Protein AF-A0A8T6SDH5-F1 (afdb_monomer_lite)

Radius of gyration: 13.96 Å; chains: 1; bounding box: 34×24×32 Å

pLDDT: mean 89.26, std 7.51, range [55.16, 95.69]

Sequence (61 aa):
APFRYVYKNDIMYLHFANYGRKMKLLEKDNRVCIEIENYRPDMSEYNFVLLRGSIDIVKDA

Secondary structure (DSSP, 8-state):
-PPEEEEETTEEEEE--S-SHHHHHHHH--EEEEEEEEE-TTSS-EEEEEEEEE-------

Foldseek 3Di:
DDWDWDQDPNDIDTDDDCDDPVVVVCVVPQWDKDKDWDADPVRPDIDIDIDTDGDDDDDDD

Structure (mmCIF, N/CA/C/O backbone):
data_AF-A0A8T6SDH5-F1
#
_entry.id   AF-A0A8T6SDH5-F1
#
loop_
_atom_site.group_PDB
_atom_site.id
_atom_site.type_symbol
_atom_site.label_atom_id
_atom_site.label_alt_id
_atom_site.label_comp_id
_atom_site.label_asym_id
_atom_site.label_entity_id
_atom_site.label_seq_id
_atom_sit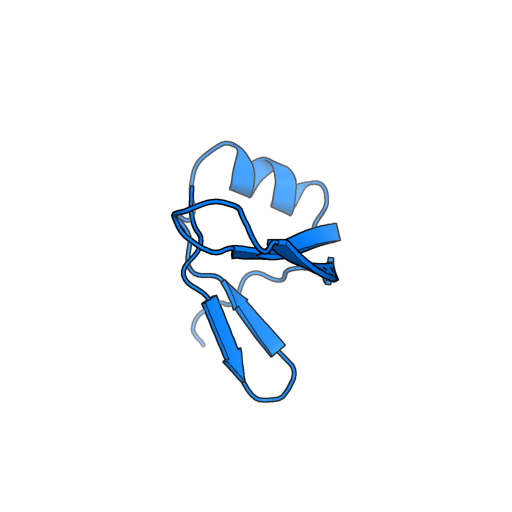e.pdbx_PDB_ins_code
_atom_site.Cartn_x
_atom_site.Cartn_y
_atom_site.Cartn_z
_atom_site.occupancy
_atom_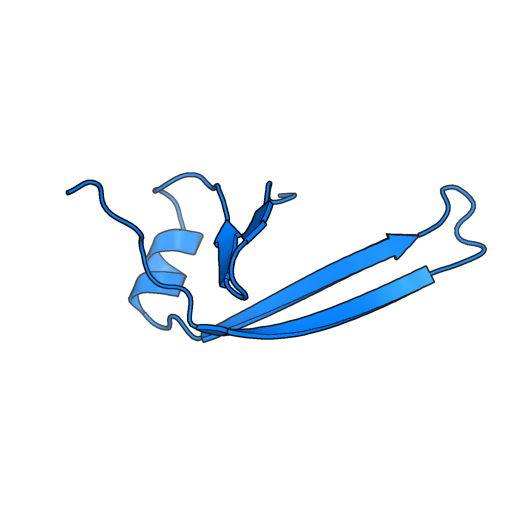site.B_iso_or_equiv
_atom_site.auth_seq_id
_atom_site.auth_comp_id
_atom_site.auth_asym_id
_atom_site.auth_atom_id
_atom_site.pdbx_PDB_model_num
ATOM 1 N N . ALA A 1 1 ? 6.302 -0.436 3.131 1.00 55.16 1 ALA A N 1
ATOM 2 C CA . ALA A 1 1 ? 6.329 -1.897 2.944 1.00 55.16 1 ALA A CA 1
ATOM 3 C C . ALA A 1 1 ? 5.483 -2.210 1.723 1.00 55.16 1 ALA A C 1
ATOM 5 O O . ALA A 1 1 ? 4.341 -1.753 1.712 1.00 55.16 1 ALA A O 1
ATOM 6 N N . PRO A 1 2 ? 6.051 -2.891 0.717 1.00 64.06 2 PRO A N 1
ATOM 7 C CA . PRO A 1 2 ? 5.316 -3.319 -0.466 1.00 64.06 2 PRO A CA 1
ATOM 8 C C . PRO A 1 2 ? 4.179 -4.251 -0.044 1.00 64.06 2 PRO A C 1
ATOM 10 O O . PRO A 1 2 ? 4.363 -5.112 0.819 1.00 64.06 2 PRO A O 1
ATOM 13 N N . PHE A 1 3 ? 2.996 -4.044 -0.610 1.00 74.31 3 PHE A N 1
ATOM 14 C CA . PHE A 1 3 ? 1.829 -4.871 -0.333 1.00 74.31 3 PHE A CA 1
ATOM 15 C C . PHE A 1 3 ? 1.686 -5.913 -1.429 1.00 74.31 3 PHE A C 1
ATOM 17 O O . PHE A 1 3 ? 1.668 -5.576 -2.611 1.00 74.31 3 PHE A O 1
ATOM 24 N N . ARG A 1 4 ? 1.549 -7.183 -1.042 1.00 86.06 4 ARG A N 1
ATOM 25 C CA . ARG A 1 4 ? 1.037 -8.175 -1.984 1.00 86.06 4 ARG A CA 1
ATOM 26 C C . ARG A 1 4 ? -0.446 -7.900 -2.160 1.00 86.06 4 ARG A C 1
ATOM 28 O O . ARG A 1 4 ? -1.167 -7.775 -1.169 1.00 86.06 4 ARG A O 1
ATOM 35 N N . TYR A 1 5 ? -0.874 -7.814 -3.409 1.00 91.31 5 TYR A N 1
ATOM 36 C CA . TYR A 1 5 ? -2.267 -7.610 -3.747 1.00 91.31 5 TYR A CA 1
ATOM 37 C C . TYR A 1 5 ? -2.721 -8.605 -4.809 1.00 91.31 5 TYR A C 1
ATOM 39 O O . TYR A 1 5 ? -1.910 -9.150 -5.557 1.00 91.31 5 TYR A O 1
ATOM 47 N N . VAL A 1 6 ? -4.027 -8.843 -4.848 1.00 93.31 6 VAL A N 1
ATOM 48 C CA . VAL A 1 6 ? -4.703 -9.589 -5.910 1.00 93.31 6 VAL A CA 1
ATOM 49 C C . VAL A 1 6 ? -5.881 -8.749 -6.373 1.00 93.31 6 VAL A C 1
ATOM 51 O O . VAL A 1 6 ? -6.641 -8.251 -5.547 1.00 93.31 6 VAL A O 1
ATOM 54 N N . TYR A 1 7 ? -6.037 -8.598 -7.683 1.00 91.31 7 TYR A N 1
ATOM 55 C CA . TYR A 1 7 ? -7.217 -7.984 -8.277 1.00 91.31 7 TYR A CA 1
ATOM 56 C C . TYR A 1 7 ? -8.120 -9.082 -8.845 1.00 91.31 7 TYR A C 1
ATOM 58 O O . TYR A 1 7 ? -7.671 -9.886 -9.663 1.00 91.31 7 TYR A O 1
ATOM 66 N N . LYS A 1 8 ? -9.365 -9.166 -8.365 1.00 93.88 8 LYS A N 1
ATOM 67 C CA . LYS A 1 8 ? -10.337 -10.194 -8.761 1.00 93.88 8 LYS A CA 1
ATOM 68 C C . LYS A 1 8 ? -11.757 -9.653 -8.635 1.00 93.88 8 LYS A C 1
ATOM 70 O O . LYS A 1 8 ? -12.097 -9.105 -7.593 1.00 93.88 8 LYS A O 1
ATOM 75 N N . ASN A 1 9 ? -12.593 -9.892 -9.649 1.00 93.88 9 ASN A N 1
ATOM 76 C CA . ASN A 1 9 ? -14.006 -9.486 -9.670 1.00 93.88 9 ASN A CA 1
ATOM 77 C C . ASN A 1 9 ? -14.188 -8.002 -9.302 1.00 93.88 9 ASN A C 1
ATOM 79 O O . ASN A 1 9 ? -14.982 -7.676 -8.426 1.00 93.88 9 ASN A O 1
ATOM 83 N N . ASP A 1 10 ? -13.370 -7.136 -9.903 1.00 90.00 10 ASP A N 1
ATOM 84 C CA . ASP A 1 10 ? -13.346 -5.689 -9.658 1.00 90.00 10 ASP A CA 1
ATOM 85 C C . ASP A 1 10 ? -12.988 -5.253 -8.226 1.00 90.00 10 ASP A C 1
ATOM 87 O O . ASP A 1 10 ? -13.053 -4.070 -7.894 1.00 90.00 10 ASP A O 1
ATOM 91 N N . ILE A 1 11 ? -12.524 -6.186 -7.388 1.00 91.38 11 ILE A N 1
ATOM 92 C CA . ILE A 1 11 ? -12.093 -5.937 -6.012 1.00 91.38 11 ILE A CA 1
ATOM 93 C C . ILE A 1 11 ? -10.583 -6.152 -5.896 1.00 91.38 11 ILE A C 1
ATOM 95 O O . ILE A 1 11 ? -10.017 -7.134 -6.387 1.00 91.38 11 ILE A O 1
ATOM 99 N N . MET A 1 12 ? -9.919 -5.226 -5.206 1.00 91.94 12 MET A N 1
ATOM 100 C CA . MET A 1 12 ? -8.513 -5.341 -4.837 1.00 91.94 12 MET A CA 1
ATOM 101 C C . MET A 1 12 ? -8.379 -5.870 -3.410 1.00 91.94 12 MET A C 1
ATOM 103 O O . MET A 1 12 ? -8.799 -5.225 -2.454 1.00 91.94 12 MET A O 1
ATOM 107 N N . TYR A 1 13 ? -7.739 -7.023 -3.267 1.00 92.06 13 TYR A N 1
ATOM 108 C CA . TYR A 1 13 ? -7.420 -7.633 -1.983 1.00 92.06 13 TYR A CA 1
ATOM 109 C C . TYR A 1 13 ? -5.978 -7.324 -1.617 1.00 92.06 13 TYR A C 1
ATOM 111 O O . TYR A 1 13 ? -5.073 -7.554 -2.417 1.00 92.06 13 TYR A O 1
ATOM 119 N N . LEU A 1 14 ? -5.760 -6.835 -0.400 1.00 90.19 14 LEU A N 1
ATOM 120 C CA . LEU A 1 14 ? -4.441 -6.508 0.129 1.00 90.19 14 LEU A CA 1
ATOM 121 C C . LEU A 1 14 ? -4.090 -7.479 1.251 1.00 90.19 14 LEU A C 1
ATOM 123 O O . LEU A 1 14 ? -4.862 -7.644 2.192 1.00 90.19 14 LEU A O 1
ATOM 127 N N . HIS A 1 15 ? -2.903 -8.078 1.187 1.00 88.62 15 HIS A N 1
ATOM 128 C CA . HIS A 1 15 ? -2.386 -8.910 2.267 1.00 88.62 15 HIS A CA 1
ATOM 129 C C . HIS A 1 15 ? -1.339 -8.142 3.078 1.00 88.62 15 HIS A C 1
ATOM 131 O O . HIS A 1 15 ? -0.283 -7.762 2.560 1.00 88.62 15 HIS A O 1
ATOM 137 N N . PHE A 1 16 ? -1.620 -7.928 4.362 1.00 84.19 16 PHE A N 1
ATOM 138 C CA . PHE A 1 16 ? -0.711 -7.264 5.291 1.00 84.19 16 PHE A CA 1
ATOM 139 C C . PHE A 1 16 ? -0.909 -7.752 6.726 1.00 84.19 16 PHE A C 1
ATOM 141 O O . PHE A 1 16 ? -1.917 -8.367 7.059 1.00 84.19 16 PHE A O 1
ATOM 148 N N . ALA A 1 17 ? 0.086 -7.478 7.573 1.00 85.12 17 ALA A N 1
ATOM 149 C CA . ALA A 1 17 ? 0.033 -7.819 8.987 1.00 85.12 17 ALA A CA 1
ATOM 150 C C . ALA A 1 17 ? -1.193 -7.182 9.659 1.00 85.12 17 ALA A C 1
ATOM 152 O O . ALA A 1 17 ? -1.417 -5.977 9.541 1.00 85.12 17 ALA A O 1
ATOM 153 N N . ASN A 1 18 ? -1.933 -7.983 10.423 1.00 83.50 18 ASN A N 1
ATOM 154 C CA . ASN A 1 18 ? -3.122 -7.572 11.172 1.00 83.50 18 ASN A CA 1
ATOM 155 C C . ASN A 1 18 ? -2.796 -6.813 12.476 1.00 83.50 18 ASN A C 1
ATOM 157 O O . ASN A 1 18 ? -3.630 -6.733 13.375 1.00 83.50 18 ASN A O 1
ATOM 161 N N . TYR A 1 19 ? -1.593 -6.249 12.598 1.00 83.19 19 TYR A N 1
ATOM 162 C CA . TYR A 1 19 ? -1.145 -5.498 13.767 1.00 83.19 19 TYR A CA 1
ATOM 163 C C . TYR A 1 19 ? -0.342 -4.253 13.374 1.00 83.19 19 TYR A C 1
ATOM 165 O O . TYR A 1 19 ? 0.096 -4.069 12.237 1.00 83.19 19 TYR A O 1
ATOM 173 N N . GLY A 1 20 ? -0.124 -3.375 14.353 1.00 86.31 20 GLY A N 1
ATOM 174 C CA . GLY A 1 20 ? 0.676 -2.162 14.201 1.00 86.31 20 GLY A CA 1
ATOM 175 C C . GLY A 1 20 ? -0.145 -0.911 13.886 1.00 86.31 20 GLY A C 1
ATOM 176 O O . GLY A 1 20 ? -1.375 -0.912 13.867 1.00 86.31 20 GLY A O 1
ATOM 177 N N . ARG A 1 21 ? 0.558 0.207 13.663 1.00 87.19 21 ARG A N 1
ATOM 178 C CA . ARG A 1 21 ? -0.056 1.539 13.505 1.00 87.19 21 ARG A CA 1
ATOM 179 C C . ARG A 1 21 ? -1.050 1.608 12.342 1.00 87.19 21 ARG A C 1
ATOM 181 O O . ARG A 1 21 ? -2.016 2.353 12.436 1.00 87.19 21 ARG A O 1
ATOM 188 N N . LYS A 1 22 ? -0.824 0.839 11.271 1.00 82.25 22 LYS A N 1
ATOM 189 C CA . LYS A 1 22 ? -1.699 0.826 10.089 1.00 82.25 22 LYS A CA 1
ATOM 190 C C . LYS A 1 22 ? -3.103 0.325 10.413 1.00 82.25 22 LYS A C 1
ATOM 192 O O . LYS A 1 22 ? -4.052 0.963 9.984 1.00 82.25 22 LYS A O 1
ATOM 197 N N . MET A 1 23 ? -3.233 -0.728 11.222 1.00 87.44 23 MET A N 1
ATOM 198 C CA . MET A 1 23 ? -4.548 -1.230 11.637 1.00 87.44 23 MET A CA 1
ATOM 199 C C . MET A 1 23 ? -5.333 -0.173 12.406 1.00 87.44 23 MET A C 1
ATOM 201 O O . MET A 1 23 ? -6.458 0.131 12.040 1.00 87.44 23 MET A O 1
ATOM 205 N N . LYS A 1 24 ? -4.690 0.491 13.375 1.00 88.81 24 LYS A N 1
ATOM 206 C CA . LYS A 1 24 ? -5.312 1.584 14.143 1.00 88.81 24 LYS A CA 1
ATOM 207 C C . LYS A 1 24 ? -5.757 2.758 13.264 1.00 88.81 24 LYS A C 1
ATOM 209 O O . LYS A 1 24 ? -6.710 3.452 13.598 1.00 88.81 24 LYS A O 1
ATOM 214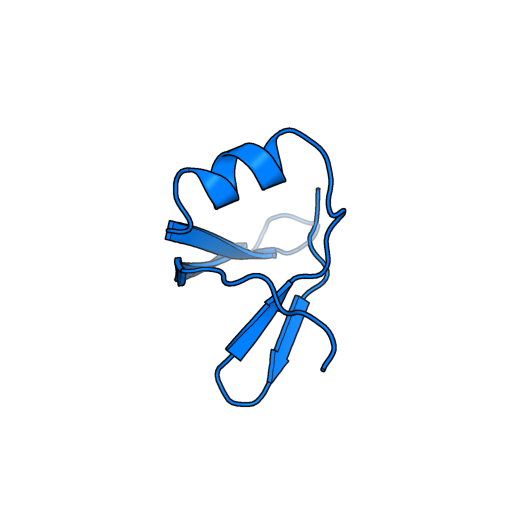 N N . LEU A 1 25 ? -5.034 3.027 12.173 1.00 87.31 25 LEU A N 1
ATOM 215 C CA . LEU A 1 25 ? -5.416 4.061 11.209 1.00 87.31 25 LEU A CA 1
ATOM 216 C C . LEU A 1 25 ? -6.635 3.627 10.390 1.00 87.31 25 LEU A C 1
ATOM 218 O O . LEU A 1 25 ? -7.561 4.419 10.274 1.00 87.31 25 LEU A O 1
ATOM 222 N N . LEU A 1 26 ? -6.659 2.382 9.904 1.00 87.56 26 LEU A N 1
ATOM 223 C CA . LEU A 1 26 ? -7.792 1.822 9.157 1.00 87.56 26 LEU A CA 1
ATOM 224 C C . LEU A 1 26 ? -9.065 1.716 10.008 1.00 87.56 26 LEU A C 1
ATOM 226 O O . LEU A 1 26 ? -10.153 1.967 9.507 1.00 87.56 26 LEU A O 1
ATOM 230 N N . GLU A 1 27 ? -8.934 1.396 11.299 1.00 87.50 27 GLU A N 1
ATOM 231 C CA . GLU A 1 27 ? -10.049 1.393 12.259 1.00 87.50 27 GLU A CA 1
ATOM 232 C C . GLU A 1 27 ? -10.643 2.791 12.474 1.00 87.50 27 GLU A C 1
ATOM 234 O O . GLU A 1 27 ? -11.833 2.925 12.750 1.00 87.50 27 GLU A O 1
ATOM 239 N N . LYS A 1 28 ? -9.817 3.840 12.366 1.00 92.19 28 LYS A N 1
ATOM 240 C CA . LYS A 1 28 ? -10.251 5.231 12.538 1.00 92.19 28 LYS A CA 1
ATOM 241 C C . LYS A 1 28 ? -10.850 5.814 11.257 1.00 92.19 28 LYS A C 1
ATOM 243 O O . LYS A 1 28 ? -11.795 6.595 11.332 1.00 92.19 28 LYS A O 1
ATOM 248 N N . ASP A 1 29 ? -10.255 5.502 10.112 1.00 93.25 29 ASP A N 1
ATOM 249 C CA . ASP A 1 29 ? -10.680 5.963 8.794 1.00 93.25 29 ASP A CA 1
ATOM 250 C C . ASP A 1 29 ? -10.256 4.931 7.748 1.00 93.25 29 ASP A C 1
ATOM 252 O O . ASP A 1 29 ? -9.065 4.715 7.507 1.00 93.25 29 ASP A O 1
ATOM 256 N N . ASN A 1 30 ? -11.239 4.283 7.131 1.00 92.31 30 ASN A N 1
ATOM 257 C CA . ASN A 1 30 ? -10.998 3.226 6.159 1.00 92.31 30 ASN A CA 1
ATOM 258 C C . ASN A 1 30 ? -10.805 3.755 4.731 1.00 92.31 30 ASN A C 1
ATOM 260 O O . ASN A 1 30 ? -10.585 2.957 3.817 1.00 92.31 30 ASN A O 1
ATOM 264 N N . ARG A 1 31 ? -10.880 5.076 4.521 1.00 94.88 31 ARG A N 1
ATOM 265 C CA . ARG A 1 31 ? -10.615 5.697 3.222 1.00 94.88 31 ARG A CA 1
ATOM 266 C C . ARG A 1 31 ? -9.127 5.641 2.928 1.00 94.88 31 ARG A C 1
ATOM 268 O O . ARG A 1 31 ? -8.296 6.099 3.711 1.00 94.88 31 ARG A O 1
ATOM 275 N N . VAL A 1 32 ? -8.792 5.117 1.759 1.00 91.62 32 VAL A N 1
ATOM 276 C CA . VAL A 1 32 ? -7.411 4.930 1.332 1.00 91.62 32 VAL A CA 1
ATOM 277 C C . VAL A 1 32 ? -7.176 5.437 -0.080 1.00 91.62 32 VAL A C 1
ATOM 279 O O . VAL A 1 32 ? -8.082 5.534 -0.910 1.00 91.62 32 VAL A O 1
ATOM 282 N N . CYS A 1 33 ? -5.909 5.736 -0.341 1.00 92.69 33 CYS A N 1
ATOM 283 C CA . CYS A 1 33 ? -5.373 5.974 -1.666 1.00 92.69 33 CYS A CA 1
ATOM 284 C C . CYS A 1 33 ? -4.253 4.956 -1.884 1.00 92.69 33 CYS A C 1
ATOM 286 O O . CYS A 1 33 ? -3.301 4.912 -1.102 1.00 92.69 33 CYS A O 1
ATOM 288 N N . ILE A 1 34 ? -4.401 4.114 -2.900 1.00 91.12 34 ILE A N 1
ATOM 289 C CA . ILE A 1 34 ? -3.426 3.092 -3.274 1.00 91.12 34 ILE A CA 1
ATOM 290 C C . ILE A 1 34 ? -2.741 3.566 -4.546 1.00 91.12 34 ILE A C 1
ATOM 292 O O . ILE A 1 34 ? -3.405 3.873 -5.535 1.00 91.12 34 ILE A O 1
ATOM 296 N N . GLU A 1 35 ? -1.417 3.619 -4.504 1.00 93.44 35 GLU A N 1
ATOM 297 C CA . GLU A 1 35 ? -0.579 3.874 -5.667 1.00 93.44 35 GLU A CA 1
ATOM 298 C C . GLU A 1 35 ? -0.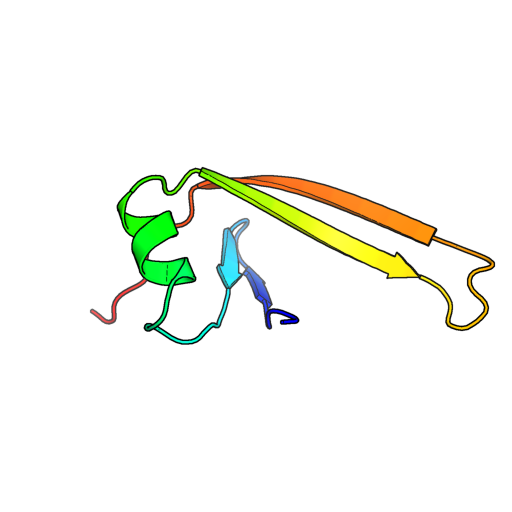020 2.550 -6.178 1.00 93.44 35 GLU A C 1
ATOM 300 O O . GLU A 1 35 ? 0.505 1.747 -5.401 1.00 93.44 35 GLU A O 1
ATOM 305 N N . ILE A 1 36 ? -0.164 2.318 -7.480 1.00 91.56 36 ILE A N 1
ATOM 306 C CA . ILE A 1 36 ? 0.516 1.232 -8.182 1.00 91.56 36 ILE A CA 1
ATOM 307 C C . ILE A 1 36 ? 1.436 1.888 -9.193 1.00 91.56 36 ILE A C 1
ATOM 309 O O . ILE A 1 36 ? 0.970 2.534 -10.131 1.00 91.56 36 ILE A O 1
ATOM 313 N N . GLU A 1 37 ? 2.733 1.713 -8.982 1.00 93.12 37 GLU A N 1
ATOM 314 C CA . GLU A 1 37 ? 3.783 2.260 -9.828 1.00 93.12 37 GLU A CA 1
ATOM 315 C C . GLU A 1 37 ? 4.434 1.170 -10.682 1.00 93.12 37 GLU A C 1
ATOM 317 O O . GLU A 1 37 ? 4.557 0.010 -10.280 1.00 93.12 37 GLU A O 1
ATOM 322 N N . ASN A 1 38 ? 4.860 1.568 -11.874 1.00 93.44 38 ASN A N 1
ATOM 323 C CA . ASN A 1 38 ? 5.704 0.795 -12.763 1.00 93.44 38 ASN A CA 1
ATOM 324 C C . ASN A 1 38 ? 6.846 1.694 -13.235 1.00 93.44 38 ASN A C 1
ATOM 326 O O . ASN A 1 38 ? 6.609 2.724 -13.872 1.00 93.44 38 ASN A O 1
ATOM 330 N N . TYR A 1 39 ? 8.075 1.291 -12.938 1.00 94.50 39 TYR A N 1
ATOM 331 C CA . TYR A 1 39 ? 9.273 2.030 -13.306 1.00 94.50 39 TYR A CA 1
ATOM 332 C C . TYR A 1 39 ? 10.337 1.093 -13.866 1.00 94.50 39 TYR A C 1
ATOM 334 O O . TYR A 1 39 ? 10.421 -0.082 -13.495 1.00 94.50 39 TYR A O 1
ATOM 342 N N . ARG A 1 40 ? 11.175 1.616 -14.762 1.00 95.69 40 ARG A N 1
ATOM 343 C CA . ARG A 1 40 ? 12.366 0.896 -15.223 1.00 95.69 40 ARG A CA 1
ATOM 344 C C . ARG A 1 40 ? 13.489 1.017 -14.193 1.00 95.69 40 ARG A C 1
ATOM 346 O O . ARG A 1 40 ? 13.628 2.077 -13.590 1.00 95.69 40 ARG A O 1
ATOM 353 N N . PRO A 1 41 ? 14.351 -0.002 -14.018 1.00 93.50 41 PRO A N 1
ATOM 354 C CA . PRO A 1 41 ? 15.480 0.081 -13.085 1.00 93.50 41 PRO A CA 1
ATOM 355 C C . PRO A 1 41 ? 16.436 1.250 -13.365 1.00 93.50 41 PRO A C 1
ATOM 357 O O . PRO A 1 41 ? 17.076 1.753 -12.448 1.00 93.50 41 PRO A O 1
ATOM 360 N N . ASP A 1 42 ? 16.516 1.679 -14.628 1.00 95.50 42 ASP A N 1
ATOM 361 C CA . ASP A 1 42 ? 17.297 2.832 -15.090 1.00 95.50 42 ASP A CA 1
ATOM 362 C C . ASP A 1 42 ? 16.567 4.183 -14.926 1.00 95.50 42 ASP A C 1
ATOM 364 O O . ASP A 1 42 ? 17.110 5.218 -15.303 1.00 95.50 42 ASP A O 1
ATOM 368 N N . MET A 1 43 ? 15.348 4.182 -14.370 1.00 90.62 43 MET A N 1
ATOM 369 C CA . MET A 1 43 ? 14.473 5.344 -14.158 1.00 90.62 43 MET A CA 1
ATOM 370 C C . MET A 1 43 ? 14.119 6.138 -15.424 1.00 90.62 43 MET A C 1
ATOM 372 O O . MET A 1 43 ? 13.595 7.246 -15.331 1.00 90.62 43 MET A O 1
ATOM 376 N N . SER A 1 44 ? 14.365 5.586 -16.613 1.00 95.62 44 SER A N 1
ATOM 377 C CA . SER A 1 44 ? 14.038 6.254 -17.880 1.00 95.62 44 SER A CA 1
ATOM 378 C C . SER A 1 44 ? 12.532 6.329 -18.152 1.00 95.62 44 SER A C 1
ATOM 380 O O . SER A 1 44 ? 12.080 7.196 -18.897 1.00 95.62 44 SER A O 1
ATOM 382 N N . GLU A 1 45 ? 11.748 5.453 -17.521 1.00 95.12 45 GLU A N 1
ATOM 383 C CA . GLU A 1 45 ? 10.291 5.426 -17.605 1.00 95.12 45 GLU A CA 1
ATOM 384 C C . GLU A 1 45 ? 9.692 5.265 -16.207 1.00 95.12 45 GLU A C 1
ATOM 386 O O . GLU A 1 45 ? 10.132 4.414 -15.425 1.00 95.12 45 GLU A O 1
ATOM 391 N N . TYR A 1 46 ? 8.658 6.059 -15.926 1.00 95.31 46 TYR A N 1
ATOM 392 C CA . TYR A 1 46 ? 7.877 6.013 -14.696 1.00 95.31 46 TYR A CA 1
ATOM 393 C C . TYR A 1 46 ? 6.404 6.248 -15.020 1.00 95.31 46 TYR A C 1
ATOM 395 O O . TYR A 1 46 ? 6.046 7.251 -15.636 1.00 95.31 46 TYR A O 1
ATOM 403 N N . ASN A 1 47 ? 5.550 5.326 -14.587 1.00 95.31 47 ASN A N 1
ATOM 404 C CA . ASN A 1 47 ? 4.107 5.410 -14.755 1.00 95.31 47 ASN A CA 1
ATOM 405 C C . ASN A 1 47 ? 3.437 4.951 -13.465 1.00 95.31 47 ASN A C 1
ATOM 407 O O . ASN A 1 47 ? 3.920 4.026 -12.814 1.00 95.31 47 ASN A O 1
ATOM 411 N N . PHE A 1 48 ? 2.297 5.537 -13.119 1.00 95.50 48 PHE A N 1
ATOM 412 C CA . PHE A 1 48 ? 1.545 5.118 -11.944 1.00 95.50 48 PHE A CA 1
ATOM 413 C C . PHE A 1 48 ? 0.047 5.319 -12.135 1.00 95.50 48 PHE A C 1
ATOM 415 O O . PHE A 1 48 ? -0.399 6.118 -12.960 1.00 95.50 48 PHE A O 1
ATOM 422 N N . VAL A 1 49 ? -0.728 4.592 -11.335 1.00 94.88 49 VAL A N 1
ATOM 423 C CA . VAL A 1 49 ? -2.168 4.795 -11.180 1.00 94.88 49 VAL A CA 1
ATOM 424 C C . VAL A 1 49 ? -2.501 5.014 -9.710 1.00 94.88 49 VAL A C 1
ATOM 426 O O . VAL A 1 49 ? -1.920 4.379 -8.827 1.00 94.88 49 VAL A O 1
ATOM 429 N N . LEU A 1 50 ? -3.457 5.908 -9.453 1.00 94.62 50 LEU A N 1
ATOM 430 C CA . LEU A 1 50 ? -4.000 6.162 -8.120 1.00 94.62 50 LEU A CA 1
ATOM 431 C C . LEU A 1 50 ? -5.424 5.631 -8.029 1.00 94.62 50 LEU A C 1
ATOM 433 O O . LEU A 1 50 ? -6.315 6.078 -8.751 1.00 94.62 50 LEU A O 1
ATOM 437 N N . LEU A 1 51 ? -5.642 4.719 -7.089 1.00 92.00 51 LEU A N 1
ATOM 438 C CA . LEU A 1 51 ? -6.947 4.160 -6.770 1.00 92.00 51 LEU A CA 1
ATOM 439 C C . LEU A 1 51 ? -7.411 4.730 -5.435 1.00 92.00 51 LEU A C 1
ATOM 441 O O . LEU A 1 51 ? -6.727 4.599 -4.420 1.00 92.00 51 LEU A O 1
ATOM 445 N N . ARG A 1 52 ? -8.578 5.371 -5.431 1.00 94.06 52 ARG A N 1
ATOM 446 C CA . ARG A 1 52 ? -9.205 5.901 -4.217 1.00 94.06 52 ARG A CA 1
ATOM 447 C C . ARG A 1 52 ? -10.423 5.062 -3.884 1.00 94.06 52 ARG A C 1
ATOM 449 O O . ARG A 1 52 ? -11.221 4.763 -4.766 1.00 94.06 52 ARG A O 1
ATOM 456 N N . GLY A 1 53 ? -10.572 4.720 -2.615 1.00 93.00 53 GLY A N 1
ATOM 457 C CA . GLY A 1 53 ? -11.697 3.921 -2.153 1.00 93.00 53 GLY A CA 1
ATOM 458 C C . GLY A 1 53 ? -11.655 3.705 -0.651 1.00 93.00 53 GLY A C 1
ATOM 459 O O . GLY A 1 53 ? -10.975 4.433 0.073 1.00 93.00 53 GLY A O 1
ATOM 460 N N . SER A 1 54 ? -12.376 2.691 -0.197 1.00 93.56 54 SER A N 1
ATOM 461 C CA . SER A 1 54 ? -12.352 2.202 1.178 1.00 93.56 54 SER A CA 1
ATOM 462 C C . SER A 1 54 ? -11.804 0.778 1.228 1.00 93.56 54 SER A C 1
ATOM 464 O O . SER A 1 54 ? -11.940 0.025 0.265 1.00 93.56 54 SER A O 1
ATOM 466 N N . ILE A 1 55 ? -11.178 0.408 2.343 1.00 91.62 55 ILE A N 1
ATOM 467 C CA . ILE A 1 55 ? -10.789 -0.978 2.631 1.00 91.62 55 ILE A CA 1
ATOM 468 C C . ILE A 1 55 ? -11.69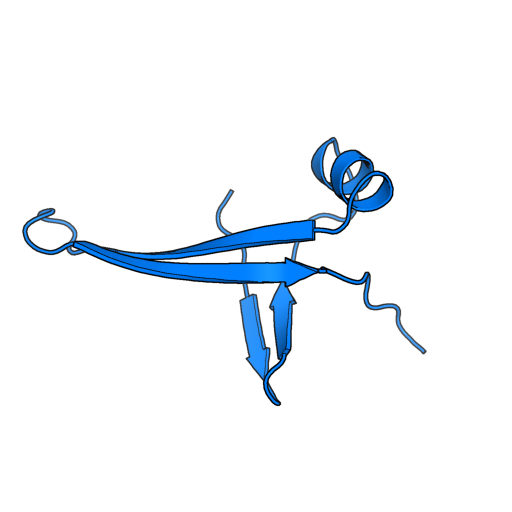9 -1.531 3.716 1.00 91.62 55 ILE A C 1
ATOM 470 O O . ILE A 1 55 ? -11.859 -0.908 4.763 1.00 91.62 55 ILE A O 1
ATOM 474 N N . ASP A 1 56 ? -12.183 -2.749 3.506 1.00 90.75 56 ASP A N 1
ATOM 475 C CA . ASP A 1 56 ? -12.872 -3.524 4.528 1.00 90.75 56 ASP A CA 1
ATOM 476 C C . ASP A 1 56 ? -12.036 -4.738 4.934 1.00 90.75 56 ASP A C 1
ATOM 478 O O . ASP A 1 56 ? -11.352 -5.363 4.118 1.00 90.75 56 ASP A O 1
ATOM 482 N N . ILE A 1 57 ? -12.074 -5.068 6.227 1.00 88.69 57 ILE A N 1
ATOM 483 C CA . ILE A 1 57 ? -11.396 -6.254 6.751 1.00 88.69 57 ILE A CA 1
ATOM 484 C C . ILE A 1 57 ? -12.202 -7.483 6.334 1.00 88.69 57 ILE A C 1
ATOM 486 O O . ILE A 1 57 ? -13.311 -7.701 6.823 1.00 88.69 57 ILE A O 1
ATOM 490 N N . VAL A 1 58 ? -11.618 -8.309 5.468 1.00 89.19 58 VAL A N 1
ATOM 491 C CA . VAL A 1 58 ? -12.174 -9.618 5.118 1.00 89.19 58 VAL A CA 1
ATOM 492 C C . VAL A 1 58 ? -11.946 -10.575 6.287 1.00 89.19 58 VAL A C 1
ATOM 494 O O . VAL A 1 58 ? -10.826 -10.699 6.785 1.00 89.19 58 VAL A O 1
ATOM 497 N N . LYS A 1 59 ? -13.015 -11.231 6.735 1.00 86.56 59 LYS A N 1
ATOM 498 C CA . LYS A 1 59 ? -12.990 -12.274 7.764 1.00 86.56 59 LYS A CA 1
ATOM 499 C C . LYS A 1 59 ? -13.381 -13.600 7.124 1.00 86.56 59 LYS A C 1
ATOM 501 O O . LYS A 1 59 ? -14.157 -13.604 6.168 1.00 86.56 59 LYS A O 1
ATOM 506 N N . ASP A 1 60 ? -12.853 -14.692 7.661 1.00 85.31 60 ASP A N 1
ATOM 507 C CA . ASP A 1 60 ? -13.341 -16.025 7.320 1.00 85.31 60 ASP A CA 1
ATOM 508 C C . ASP A 1 60 ? -14.807 -16.174 7.768 1.00 85.31 60 ASP A C 1
ATOM 510 O O . ASP A 1 60 ? -15.251 -15.485 8.695 1.00 85.31 60 ASP A O 1
ATOM 514 N N . ALA A 1 61 ? -15.551 -17.022 7.053 1.00 66.50 61 ALA A N 1
ATOM 515 C CA . ALA A 1 61 ? -16.960 -17.316 7.319 1.00 66.50 61 ALA A CA 1
ATOM 516 C C . ALA A 1 61 ? -17.154 -18.168 8.581 1.00 66.50 61 ALA A C 1
ATOM 518 O O . ALA A 1 61 ? -16.284 -19.028 8.855 1.00 66.50 61 ALA A O 1
#

=== Feature glossary ===
A reading guide for the features in this record.

Start from the sequence.

  · Sequence gives the chain of amino acids in standard one-letter code (A=alanine, C=cysteine, …, Y=tyrosine), read N→C. It is the only feature that is directly encoded by the gene; all structural features are derived from the folded form of this sequence.

Fold it, and you get atomic coordinates and the backbone conformation that goes with them.

  · The mmCIF table is th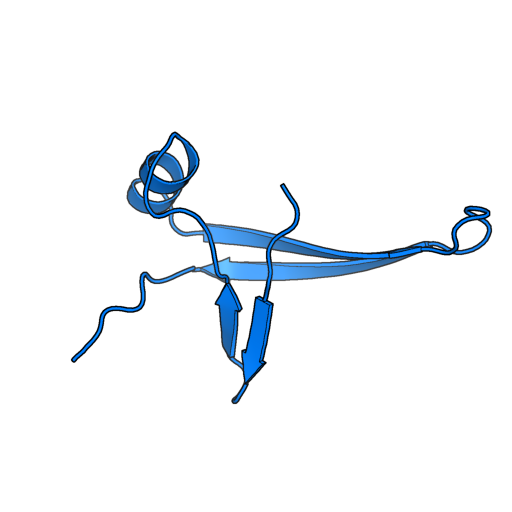e protein's shape written out atom by atom. For each backbone N, Cα, C, and carbonyl O, it records an (x, y, z) coordinate triple in Å plus the residue type, chain letter, and residue number.

  · Backbone dihedral angles. Every residue except chain termini has a φ (preceding-C → N → Cα → C) and a ψ (N → Cα → C → next-N). They are reported in degrees following the IUPAC sign convention. Secondary structure is essentially a statement about which (φ, ψ) basin each residue occupies.

  · DSSP 8-state secondary structure assigns each residue one of H (α-helix), G (3₁₀-helix), I (π-helix), E (extended β-strand), B (isolated β-bridge), T (hydrogen-bonded turn), S (bend), or '-' (coil). The assignment is computed from backbone hydrogen-bond geometry via the Kabsch–Sander algorithm.

  · P-SEA three-state annotation labels each residue as helix, strand, or coil based purely on the geometry of the Cα trace. It serves as a fallback when the full backbone (and thus DSSP) is unavailable.

Summarize the fold with a handful of shape descriptors and a per-residue structural alphabet.

  · Radius of gyration (Rg) is the root-mean-square distance of Cα atoms from their centroid — a single number for overall size and compactness. A globular domain of N residues has Rg ≈ 2.2·N^0.38 Å; an extended or disordered chain has a much larger Rg. The Cα contact count is the number of residue pairs whose Cα atoms are within 8 Å and are more than four positions apart in sequence — a standard proxy for tertiary packing density. The bounding box is the smallest axis-aligned box enclosing all Cα atoms.

  · Foldseek's 3Di representation compresses backbone geometry into a per-residue letter drawn from a learned twenty-state alphabet. It captures the tertiary interaction pattern around each residue — which residues are packed against it in space, regardless of where they are in sequence.

  · Accessible surface area quantifies burial. A residue with SASA near zero is packed into the hydrophobic core; one with SASA >100 Å² sits on the surface. Computed here via the Shrake–Rupley numerical algorithm with a 1.4 Å probe.

Ask how reliable the model is.

  · For AlphaFold models, the B-factor field carries pLDDT — the model's own estimate of local accuracy on a 0–100 scale. Regions with pLDDT<50 should be treated as essentially unmodeled; they often correspond to intrinsically disordered segments.

  · For experimental (PDB) structures, the B-factor (temperature factor) quantifies the positional spread of each atom in the crystal — a combination of thermal vibration and static disorder — in units of Å². High B-factors mark flexible loops or poorly resolved regions; low B-factors mark the rigid, well-ordered core.

  · PAE(i, j) answers: if I align the predicted and true structures on residue i, how far off (in Å) do I expect residue j to be? A block-diagonal PAE matrix with low values on the blocks and high values off-diagonal is the signature of a multi-domain protein with confidently predicted domains but uncertain inter-domain orientation.

Place it in context: what it resembles, what it is annotated as, and how it looks.

  · Structural nearest neighbors (via Foldseek easy-search vs the PDB). Reported per hit: target PDB id, E-value, and alignment TM-score. A TM-score above ~0.5 is the conventional threshold for 'same fold'.

  · Functional annotations link the protein to curated databases. InterPro entries identify conserved domains and families by matching the sequence against member-database signatures (Pfam, PROSITE, CDD, …). Gene Ontology (GO) terms describe molecular function, biological process, and cellular component in a controlled vocabulary. CATH places the structure in a hierarchical fold classification (Class/Architecture/Topology/Homologous-superfamily). The organism is the source species.

  · Plot images: a contact map (which residues are close in 3D, as an N×N binary image), a Ramachandran scatter (backbone torsion angles, revealing secondary-structure composition at a glance), and — for AlphaFold structures — a PAE heatmap (pairwise prediction confidence).

  · Structure images are PyMOL renders from six orthogonal camera directions. Cartoon representation draws helices as coils and strands as arrows; sticks shows the backbone as bonds; surface shows the solvent-excluded envelope. Rainbow coloring maps sequence position to hue (blue→red, N→C); chain coloring assigns a distinct color per polypeptide.